Protein AF-A0A0R3Q662-F1 (afdb_monomer_lite)

Organism: NCBI:txid42155

Structure (mmCIF, N/CA/C/O backbone):
data_AF-A0A0R3Q662-F1
#
_entry.id   AF-A0A0R3Q662-F1
#
loop_
_atom_site.group_PDB
_atom_site.id
_atom_site.type_symbol
_atom_site.label_atom_id
_atom_site.label_alt_id
_atom_site.label_comp_id
_atom_site.label_asym_id
_atom_site.label_entity_id
_atom_site.label_seq_id
_atom_site.pdbx_PDB_ins_code
_atom_site.Cartn_x
_atom_site.Cartn_y
_atom_site.Cartn_z
_atom_site.occupancy
_atom_site.B_iso_or_equiv
_atom_site.auth_seq_id
_atom_site.auth_comp_id
_atom_site.auth_asym_id
_atom_site.auth_atom_id
_atom_site.pdbx_PDB_model_num
ATOM 1 N N . MET A 1 1 ? -2.253 -22.797 -38.794 1.00 44.69 1 MET A N 1
ATOM 2 C CA . MET A 1 1 ? -1.036 -22.274 -38.123 1.00 44.69 1 MET A CA 1
ATOM 3 C C . MET A 1 1 ? -1.526 -21.217 -37.167 1.00 44.69 1 MET A C 1
ATOM 5 O O . MET A 1 1 ? -1.711 -20.068 -37.561 1.00 44.69 1 MET A O 1
ATOM 9 N N . ASP A 1 2 ? -1.829 -21.629 -35.947 1.00 47.59 2 ASP A N 1
ATOM 10 C CA . ASP A 1 2 ? -2.704 -20.830 -35.101 1.00 47.59 2 ASP A CA 1
ATOM 11 C C . ASP A 1 2 ? -1.852 -19.901 -34.251 1.00 47.59 2 ASP A C 1
ATOM 13 O O . ASP A 1 2 ? -1.025 -20.330 -33.444 1.00 47.59 2 ASP A O 1
ATOM 17 N N . LYS A 1 3 ? -2.011 -18.597 -34.482 1.00 50.66 3 LYS A N 1
ATOM 18 C CA . LYS A 1 3 ? -1.339 -17.579 -33.680 1.00 50.66 3 LYS A CA 1
ATOM 19 C C . LYS A 1 3 ? -1.984 -17.589 -32.301 1.00 50.66 3 LYS A C 1
ATOM 21 O O . LYS A 1 3 ? -3.080 -17.071 -32.127 1.00 50.66 3 LYS A O 1
ATOM 26 N N . SER A 1 4 ? -1.311 -18.190 -31.324 1.00 55.97 4 SER A N 1
ATOM 27 C CA . SER A 1 4 ? -1.745 -18.116 -29.931 1.00 55.97 4 SER A CA 1
ATOM 28 C C . SER A 1 4 ? -1.656 -16.667 -29.449 1.00 55.97 4 SER A C 1
ATOM 30 O O . SER A 1 4 ? -0.566 -16.152 -29.193 1.00 55.97 4 SER A O 1
ATOM 32 N N . TYR A 1 5 ? -2.809 -16.008 -29.316 1.00 55.12 5 TYR A N 1
ATOM 33 C CA . TYR A 1 5 ? -2.955 -14.646 -28.783 1.00 55.12 5 TYR A CA 1
ATOM 34 C C . TYR A 1 5 ? -2.792 -14.593 -27.245 1.00 55.12 5 TYR A C 1
ATOM 36 O O . TYR A 1 5 ? -3.411 -13.777 -26.565 1.00 55.12 5 TYR A O 1
ATOM 44 N N . GLY A 1 6 ? -1.977 -15.490 -26.682 1.00 60.41 6 GLY A N 1
ATOM 45 C CA . GLY A 1 6 ? -1.658 -15.538 -25.259 1.00 60.41 6 GLY A CA 1
ATOM 46 C C . GLY A 1 6 ? -0.685 -14.436 -24.831 1.00 60.41 6 GLY A C 1
ATOM 47 O O . GLY A 1 6 ? 0.121 -13.943 -25.618 1.00 60.41 6 GLY A O 1
ATOM 48 N N . PHE A 1 7 ? -0.737 -14.069 -23.552 1.00 51.66 7 PHE A N 1
ATOM 49 C CA . PHE A 1 7 ? 0.153 -13.080 -22.943 1.00 51.66 7 PHE A CA 1
ATOM 50 C C . PHE A 1 7 ? 1.596 -13.620 -22.876 1.00 51.66 7 PHE A C 1
ATOM 52 O O . PHE A 1 7 ? 1.894 -14.497 -22.070 1.00 51.66 7 PHE A O 1
ATOM 59 N N . GLN A 1 8 ? 2.492 -13.121 -23.736 1.00 60.22 8 GLN A N 1
ATOM 60 C CA . GLN A 1 8 ? 3.816 -13.728 -23.977 1.00 60.22 8 GLN A CA 1
ATOM 61 C C . GLN A 1 8 ? 4.911 -13.363 -22.952 1.00 60.22 8 GLN A C 1
ATOM 63 O O . GLN A 1 8 ? 6.064 -13.759 -23.117 1.00 60.22 8 GLN A O 1
ATOM 68 N N 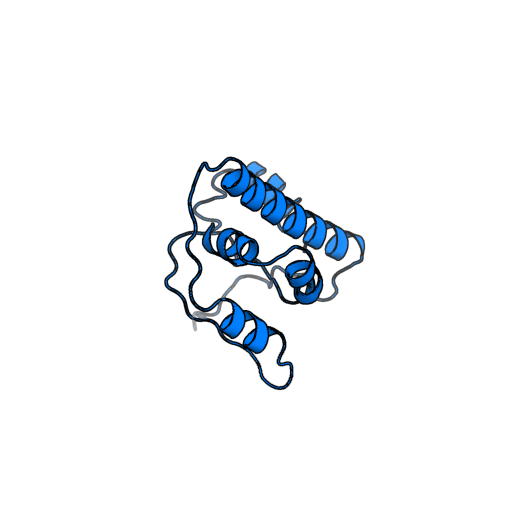. PHE A 1 9 ? 4.589 -12.616 -21.893 1.00 60.97 9 PHE A N 1
ATOM 69 C CA . PHE A 1 9 ? 5.573 -12.203 -20.891 1.00 60.97 9 PHE A CA 1
ATOM 70 C C . PHE A 1 9 ? 5.686 -13.223 -19.756 1.00 60.97 9 PHE A C 1
ATOM 72 O O . PHE A 1 9 ? 4.682 -13.655 -19.188 1.00 60.97 9 PHE A O 1
ATOM 79 N N . GLN A 1 10 ? 6.921 -13.574 -19.385 1.00 61.56 10 GLN A N 1
ATOM 80 C CA . GLN A 1 10 ? 7.170 -14.371 -18.184 1.0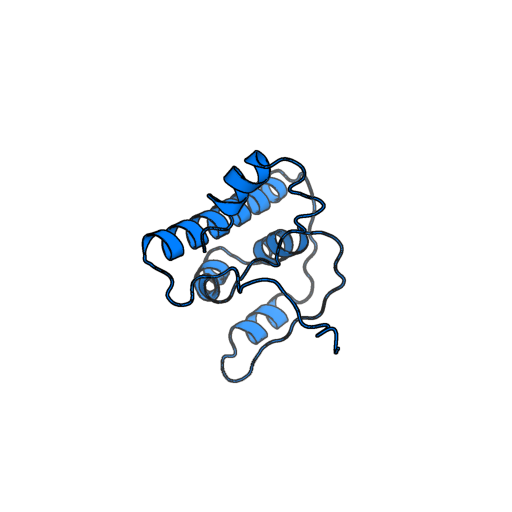0 61.56 10 GLN A CA 1
ATOM 81 C C . GLN A 1 10 ? 6.715 -13.611 -16.932 1.00 61.56 10 GLN A C 1
ATOM 83 O O . GLN A 1 10 ? 6.822 -12.387 -16.856 1.00 61.56 10 GLN A O 1
ATOM 88 N N . TRP A 1 11 ? 6.212 -14.346 -15.938 1.00 67.06 11 TRP A N 1
ATOM 89 C CA . TRP A 1 11 ? 5.753 -13.774 -14.673 1.00 67.06 11 TRP A CA 1
ATOM 90 C C . TRP A 1 11 ? 6.922 -13.079 -13.942 1.00 67.06 11 TRP A C 1
ATOM 92 O O . TRP A 1 11 ? 7.880 -13.763 -13.580 1.00 67.06 11 TRP A O 1
ATOM 102 N N . PRO A 1 12 ? 6.877 -11.749 -13.715 1.00 64.69 12 PRO A N 1
ATOM 103 C CA . PRO A 1 12 ? 8.065 -10.969 -13.348 1.00 64.69 12 PRO A CA 1
ATOM 104 C C . PRO A 1 12 ? 8.448 -11.052 -11.862 1.00 64.69 12 PRO A C 1
ATOM 106 O O . PRO A 1 12 ? 9.481 -10.517 -11.469 1.00 64.69 12 PRO A O 1
ATOM 109 N N . PHE A 1 13 ? 7.633 -11.705 -11.029 1.00 68.06 13 PHE A N 1
ATOM 110 C CA . PHE A 1 13 ? 7.907 -11.895 -9.604 1.00 68.06 13 PHE A CA 1
ATOM 111 C C . PHE A 1 13 ? 8.475 -13.307 -9.363 1.00 68.06 13 PHE A C 1
ATOM 113 O O . PHE A 1 13 ? 7.916 -14.279 -9.884 1.00 68.06 13 PHE A O 1
ATOM 120 N N . PRO A 1 14 ? 9.535 -13.486 -8.554 1.00 70.44 14 PRO A N 1
AT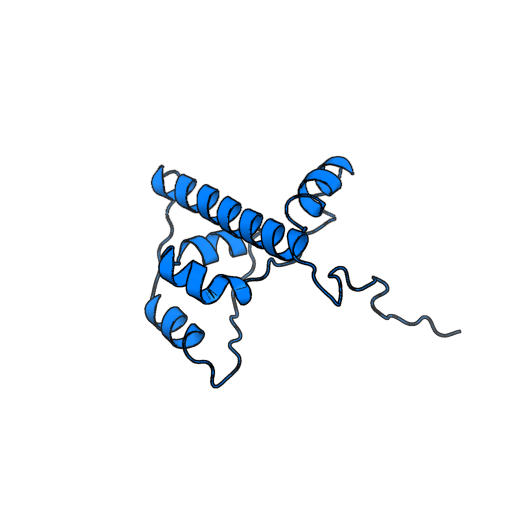OM 121 C CA . PRO A 1 14 ? 10.078 -14.804 -8.268 1.00 70.44 14 PRO A CA 1
ATOM 122 C C . PRO A 1 14 ? 9.064 -15.641 -7.486 1.00 70.44 14 PRO A C 1
ATOM 124 O O . PRO A 1 14 ? 8.485 -15.196 -6.496 1.00 70.44 14 PRO A O 1
ATOM 127 N N . LYS A 1 15 ? 8.887 -16.900 -7.903 1.00 75.88 15 LYS A N 1
ATOM 128 C CA . LYS A 1 15 ? 7.970 -17.850 -7.245 1.00 75.88 15 LYS A CA 1
ATOM 129 C C . LYS A 1 15 ? 8.320 -18.070 -5.765 1.00 75.88 15 LYS A C 1
ATOM 131 O O . LYS A 1 15 ? 7.421 -18.241 -4.951 1.00 75.88 15 LYS A O 1
ATOM 136 N N . ASN A 1 16 ? 9.614 -18.024 -5.433 1.00 80.75 16 ASN A N 1
ATOM 137 C CA . ASN A 1 16 ? 10.152 -18.187 -4.082 1.00 80.75 16 ASN A CA 1
ATOM 138 C C . ASN A 1 16 ? 10.942 -16.928 -3.660 1.00 80.75 16 ASN A C 1
ATOM 140 O O . ASN A 1 16 ? 12.154 -16.868 -3.873 1.00 80.75 16 ASN A O 1
ATOM 144 N N . PRO A 1 17 ? 10.282 -15.910 -3.076 1.00 79.94 17 PRO A N 1
ATOM 145 C CA . PRO A 1 17 ? 10.919 -14.651 -2.682 1.00 79.94 17 PRO A CA 1
ATOM 146 C C . PRO A 1 17 ? 11.917 -14.831 -1.524 1.00 79.94 17 PRO A C 1
ATOM 148 O O . PRO A 1 17 ? 11.533 -15.319 -0.454 1.00 79.94 17 PRO A O 1
ATOM 151 N N . ASN A 1 18 ? 13.174 -14.402 -1.700 1.00 86.38 18 ASN A N 1
ATOM 152 C CA . ASN A 1 18 ? 14.244 -14.540 -0.694 1.00 86.38 18 ASN A CA 1
ATOM 153 C C . ASN A 1 18 ? 14.193 -13.446 0.408 1.00 86.38 18 ASN A C 1
ATOM 155 O O . ASN A 1 18 ? 13.269 -12.634 0.450 1.00 86.38 18 ASN A O 1
ATOM 159 N N . ALA A 1 19 ? 15.145 -13.447 1.349 1.00 86.50 19 ALA A N 1
ATOM 160 C CA . ALA A 1 19 ? 15.157 -12.503 2.475 1.00 86.50 19 ALA A CA 1
ATOM 161 C C . ALA A 1 19 ? 15.541 -11.061 2.081 1.00 86.50 19 ALA A C 1
ATOM 163 O O . ALA A 1 19 ? 14.842 -10.126 2.472 1.00 86.50 19 ALA A O 1
ATOM 164 N N . LEU A 1 20 ? 16.607 -10.887 1.287 1.00 85.56 20 LEU A N 1
ATOM 165 C CA . LEU A 1 20 ? 17.065 -9.586 0.773 1.00 85.56 20 LEU A CA 1
ATOM 166 C C . LEU A 1 20 ? 15.961 -8.901 -0.041 1.00 85.56 20 LEU A C 1
ATOM 168 O O . LEU A 1 20 ? 15.697 -7.717 0.134 1.00 85.56 20 LEU A O 1
ATOM 172 N N . TYR A 1 21 ? 15.280 -9.695 -0.862 1.00 79.31 21 TYR A N 1
ATOM 173 C CA . TYR A 1 21 ? 14.126 -9.325 -1.669 1.00 79.31 21 TYR A CA 1
ATOM 174 C C . TYR A 1 21 ? 13.001 -8.718 -0.810 1.00 79.31 21 TYR A C 1
ATOM 176 O O . TYR A 1 21 ? 12.732 -7.517 -0.838 1.00 79.31 21 TYR A O 1
ATOM 184 N N . ARG A 1 22 ? 12.453 -9.516 0.120 1.00 81.75 22 ARG A N 1
ATOM 185 C CA . ARG A 1 22 ? 11.406 -9.082 1.068 1.00 81.75 22 ARG A CA 1
ATOM 186 C C . ARG A 1 22 ? 11.807 -7.870 1.918 1.00 81.75 22 ARG A C 1
ATOM 188 O O . ARG A 1 22 ? 10.918 -7.153 2.379 1.00 81.75 22 ARG A O 1
ATOM 195 N N . PHE A 1 23 ? 13.100 -7.674 2.180 1.00 85.69 23 PHE A N 1
ATOM 196 C CA . PHE A 1 23 ? 13.614 -6.486 2.859 1.00 85.69 23 PHE A CA 1
ATOM 197 C C . PHE A 1 23 ? 13.584 -5.260 1.939 1.00 85.69 23 PHE A C 1
ATOM 199 O O . PHE A 1 23 ? 12.963 -4.262 2.304 1.00 85.69 23 PHE A O 1
ATOM 206 N N . ALA A 1 24 ? 14.178 -5.353 0.746 1.00 82.75 24 ALA A N 1
ATOM 207 C CA . ALA A 1 24 ? 14.210 -4.276 -0.240 1.00 82.75 24 ALA A CA 1
ATOM 208 C C . ALA A 1 24 ? 12.791 -3.810 -0.600 1.00 82.75 24 ALA A C 1
ATOM 210 O O . ALA A 1 24 ? 12.492 -2.631 -0.446 1.00 82.75 24 ALA A O 1
ATOM 211 N N . SER A 1 25 ? 11.882 -4.740 -0.903 1.00 79.94 25 SER A N 1
ATOM 212 C CA . SER A 1 25 ? 10.469 -4.460 -1.191 1.00 79.94 25 SER A CA 1
ATOM 213 C C . SER A 1 25 ? 9.782 -3.628 -0.104 1.00 79.94 25 SER A C 1
ATOM 215 O O . SER A 1 25 ? 9.089 -2.645 -0.379 1.00 79.94 25 SER A O 1
ATOM 217 N N . LYS A 1 26 ? 10.019 -3.973 1.169 1.00 84.62 26 LYS A N 1
ATOM 218 C CA . LYS A 1 26 ? 9.501 -3.210 2.311 1.00 84.62 26 LYS A CA 1
ATOM 219 C C . LYS A 1 26 ? 10.195 -1.861 2.460 1.00 84.62 26 LYS A C 1
ATOM 221 O O . LYS A 1 26 ? 9.514 -0.885 2.761 1.00 84.62 26 LYS A O 1
ATOM 226 N N . ALA A 1 27 ? 11.507 -1.786 2.245 1.00 87.00 27 ALA A N 1
ATOM 227 C CA . ALA A 1 27 ? 12.248 -0.530 2.273 1.00 87.00 27 ALA A CA 1
ATOM 228 C C . ALA A 1 27 ? 11.724 0.445 1.205 1.00 87.00 27 ALA A C 1
ATOM 230 O O . ALA A 1 27 ? 11.476 1.607 1.523 1.00 87.00 27 ALA A O 1
ATOM 231 N N . THR A 1 28 ? 11.433 -0.032 -0.011 1.00 83.81 28 THR A N 1
ATOM 232 C CA . THR A 1 28 ? 10.788 0.761 -1.065 1.00 83.81 28 THR A CA 1
ATOM 233 C C . THR A 1 28 ? 9.403 1.252 -0.642 1.00 83.81 28 THR A C 1
ATOM 235 O O . THR A 1 28 ? 9.129 2.450 -0.727 1.00 83.81 28 THR A O 1
ATOM 238 N N . LEU A 1 29 ? 8.544 0.357 -0.137 1.00 85.31 29 LEU A N 1
ATOM 239 C CA . LEU A 1 29 ? 7.198 0.698 0.343 1.00 85.31 29 LEU A CA 1
ATOM 240 C C . LEU A 1 29 ? 7.244 1.787 1.433 1.00 85.31 29 LEU A C 1
ATOM 242 O O . LEU A 1 29 ? 6.462 2.740 1.401 1.00 85.31 29 LEU A O 1
ATOM 246 N N . ILE A 1 30 ? 8.192 1.684 2.370 1.00 89.19 30 ILE A N 1
ATOM 247 C CA . ILE A 1 30 ? 8.416 2.669 3.439 1.00 89.19 30 ILE A CA 1
ATOM 248 C C . ILE A 1 30 ? 8.966 3.987 2.877 1.00 89.19 30 ILE A C 1
ATOM 250 O O . ILE A 1 30 ? 8.508 5.051 3.295 1.00 89.19 30 ILE A O 1
ATOM 254 N N . ALA A 1 31 ? 9.905 3.949 1.928 1.00 89.25 31 ALA A N 1
ATOM 255 C CA . ALA A 1 31 ? 10.498 5.142 1.320 1.00 89.25 31 ALA A CA 1
ATOM 256 C C . ALA A 1 31 ? 9.469 5.939 0.501 1.00 89.25 31 ALA A C 1
ATOM 258 O O . ALA A 1 31 ? 9.353 7.153 0.668 1.00 89.25 31 ALA A O 1
ATOM 259 N N . VAL A 1 32 ? 8.657 5.255 -0.312 1.00 87.38 32 VAL A N 1
ATOM 260 C CA . VAL A 1 32 ? 7.566 5.865 -1.088 1.00 87.38 32 VAL A CA 1
ATOM 261 C C . VAL A 1 32 ? 6.506 6.466 -0.163 1.00 87.38 32 VAL A C 1
ATOM 263 O O . VAL A 1 32 ? 6.087 7.604 -0.381 1.00 87.38 32 VAL A O 1
A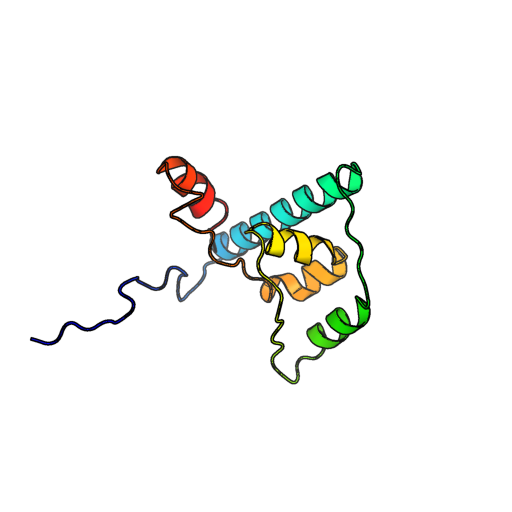TOM 266 N N . LEU A 1 33 ? 6.118 5.768 0.914 1.00 89.06 33 LEU A N 1
ATOM 267 C CA . LEU A 1 33 ? 5.192 6.331 1.899 1.00 89.06 33 LEU A CA 1
ATOM 268 C C . LEU A 1 33 ? 5.790 7.536 2.642 1.00 89.06 33 LEU A C 1
ATOM 270 O O . LEU A 1 33 ? 5.085 8.520 2.863 1.00 89.06 33 LEU A O 1
ATOM 274 N N . SER A 1 34 ? 7.076 7.482 2.999 1.00 90.81 34 SER A N 1
ATOM 275 C CA . SER A 1 34 ? 7.797 8.584 3.652 1.00 90.81 34 SER A CA 1
ATOM 276 C C . SER A 1 34 ? 7.815 9.832 2.772 1.00 90.81 34 SER A C 1
ATOM 278 O O . SER A 1 34 ? 7.400 10.899 3.219 1.00 90.81 34 SER A O 1
ATOM 280 N N . ALA A 1 35 ? 8.219 9.690 1.506 1.00 89.56 35 ALA A N 1
ATOM 281 C CA . ALA A 1 35 ? 8.254 10.785 0.540 1.00 89.56 35 ALA A CA 1
ATOM 282 C C . ALA A 1 35 ? 6.854 11.368 0.287 1.00 89.56 35 ALA A C 1
ATOM 284 O O . ALA A 1 35 ? 6.675 12.585 0.315 1.00 89.56 35 ALA A O 1
ATOM 285 N N . CYS A 1 36 ? 5.840 10.510 0.123 1.00 89.00 36 CYS A N 1
ATOM 286 C CA . CYS A 1 36 ? 4.461 10.957 -0.051 1.00 89.00 36 CYS A CA 1
ATOM 287 C C . CYS A 1 36 ? 3.967 11.735 1.181 1.00 89.00 36 CYS A C 1
ATOM 289 O O . CYS A 1 36 ? 3.478 12.855 1.042 1.00 89.00 36 CYS A O 1
ATOM 291 N N . LYS A 1 37 ? 4.149 11.200 2.397 1.00 90.31 37 LYS A N 1
ATOM 292 C CA . LYS A 1 37 ? 3.764 11.895 3.638 1.00 90.31 37 LYS A CA 1
ATOM 293 C C . LYS A 1 37 ? 4.523 13.205 3.842 1.00 90.31 37 LYS A C 1
ATOM 295 O O . LYS A 1 37 ? 3.917 14.154 4.329 1.00 90.31 37 LYS A O 1
ATOM 300 N N . LEU A 1 38 ? 5.794 13.286 3.445 1.00 91.69 38 LEU A N 1
ATOM 301 C CA . LEU A 1 38 ? 6.578 14.520 3.517 1.00 91.69 38 LEU A CA 1
ATOM 302 C C . LEU A 1 38 ? 5.979 15.622 2.630 1.00 91.69 38 LEU A C 1
ATOM 304 O O . LEU A 1 38 ? 5.778 16.729 3.116 1.00 91.69 38 LEU A O 1
ATOM 308 N N . ILE A 1 39 ? 5.601 15.317 1.383 1.00 90.00 39 ILE A N 1
ATOM 309 C CA . ILE A 1 39 ? 4.965 16.281 0.459 1.00 90.00 39 ILE A CA 1
ATOM 310 C C . ILE A 1 39 ? 3.676 16.872 1.061 1.00 90.00 39 ILE A C 1
ATOM 312 O O . ILE A 1 39 ? 3.454 18.083 0.995 1.00 90.00 39 ILE A O 1
ATOM 316 N N . PHE A 1 40 ? 2.845 16.043 1.702 1.00 88.31 40 PHE A N 1
ATOM 317 C CA . PHE A 1 40 ? 1.634 16.517 2.387 1.00 88.31 40 PHE A CA 1
ATOM 318 C C . PHE A 1 40 ? 1.932 17.235 3.713 1.00 88.31 40 PHE A C 1
ATOM 320 O O . PHE A 1 40 ? 1.252 18.204 4.036 1.00 88.31 40 PHE A O 1
ATOM 327 N N . SER A 1 41 ? 2.969 16.829 4.452 1.00 87.62 41 SER A N 1
ATOM 328 C CA . SER A 1 41 ? 3.404 17.509 5.684 1.00 87.62 41 SER A CA 1
ATOM 329 C C . SER A 1 41 ? 4.048 18.874 5.424 1.00 87.62 41 SER A C 1
ATOM 331 O O . SER A 1 41 ? 3.980 19.744 6.286 1.00 87.62 41 SER A O 1
ATOM 333 N N . LEU A 1 42 ? 4.640 19.075 4.244 1.00 91.38 42 LEU A N 1
ATOM 334 C CA . LEU A 1 42 ? 5.110 20.369 3.739 1.00 91.38 42 LEU A CA 1
ATOM 335 C C . LEU A 1 42 ? 3.971 21.204 3.118 1.00 91.38 42 LEU A C 1
ATOM 337 O O . LEU A 1 42 ? 4.224 22.256 2.538 1.00 91.38 42 LEU A O 1
ATOM 341 N N . ASN A 1 43 ? 2.718 20.739 3.223 1.00 85.50 43 ASN A N 1
ATOM 342 C CA . ASN A 1 43 ? 1.507 21.412 2.744 1.00 85.50 43 ASN A CA 1
ATOM 343 C C . ASN A 1 43 ? 1.543 21.773 1.236 1.00 85.50 43 ASN A C 1
ATOM 345 O O . ASN A 1 43 ? 0.835 22.671 0.785 1.00 85.50 43 ASN A O 1
ATOM 349 N N . MET A 1 44 ? 2.338 21.046 0.438 1.00 86.69 44 MET A N 1
ATOM 350 C CA . MET A 1 44 ? 2.475 21.256 -1.014 1.00 86.69 44 MET A CA 1
ATOM 351 C C . MET A 1 44 ? 1.230 20.819 -1.804 1.00 86.69 44 MET A C 1
ATOM 353 O O . MET A 1 44 ? 1.082 21.156 -2.975 1.00 86.69 44 MET A O 1
ATOM 357 N N . ASN A 1 45 ? 0.361 20.012 -1.191 1.00 87.12 45 ASN A N 1
ATOM 358 C CA . ASN A 1 45 ? -0.857 19.466 -1.784 1.00 87.12 45 ASN A CA 1
ATOM 359 C C . ASN A 1 45 ? -1.860 19.123 -0.657 1.00 87.12 45 ASN A C 1
ATOM 361 O O . ASN A 1 45 ? -1.481 19.052 0.513 1.00 87.12 45 ASN A O 1
ATOM 365 N N . ARG A 1 46 ? -3.138 18.897 -0.985 1.00 86.62 46 ARG A N 1
ATOM 366 C CA . ARG A 1 46 ? -4.222 18.596 -0.034 1.00 86.62 46 ARG A CA 1
ATOM 367 C C . ARG A 1 46 ? -5.014 17.363 -0.475 1.00 86.62 46 ARG A C 1
ATOM 369 O O . ARG A 1 46 ? -5.688 17.391 -1.498 1.00 86.62 46 ARG A O 1
ATOM 376 N N . ILE A 1 47 ? -5.014 16.318 0.352 1.00 88.00 47 ILE A N 1
ATOM 377 C CA . ILE A 1 47 ? -5.972 15.205 0.254 1.00 88.00 47 ILE A CA 1
ATOM 378 C C . ILE A 1 47 ? -7.173 15.499 1.165 1.00 88.00 47 ILE A C 1
ATOM 380 O O . ILE A 1 47 ? -7.002 15.960 2.292 1.00 88.00 47 ILE A O 1
ATOM 384 N N . SER A 1 48 ? -8.383 15.180 0.698 1.00 90.44 48 SER A N 1
ATOM 385 C CA . SER A 1 48 ? -9.577 15.037 1.542 1.00 90.44 48 SER A CA 1
ATOM 386 C C . SER A 1 48 ? -9.967 13.559 1.612 1.00 90.44 48 SER A C 1
ATOM 388 O O . SER A 1 48 ? -9.937 12.872 0.591 1.00 90.44 48 SER A O 1
ATOM 390 N N . VAL A 1 49 ? -10.306 13.055 2.803 1.00 91.12 49 VAL A N 1
ATOM 391 C CA . VAL A 1 49 ? -10.593 11.627 3.031 1.00 91.12 49 VAL A CA 1
ATOM 392 C C . VAL A 1 49 ? -11.980 11.464 3.633 1.00 91.12 49 VAL A C 1
ATOM 394 O O . VAL A 1 49 ? -12.211 11.799 4.792 1.00 91.12 49 VAL A O 1
ATOM 397 N N . ILE A 1 50 ? -12.904 10.906 2.857 1.00 93.38 50 ILE A N 1
ATOM 398 C CA . ILE A 1 50 ? -14.284 10.659 3.285 1.00 93.38 50 ILE A CA 1
ATOM 399 C C . ILE A 1 50 ? -14.421 9.182 3.679 1.00 93.38 50 ILE A C 1
ATOM 401 O O . ILE A 1 50 ? -13.934 8.299 2.979 1.00 93.38 50 ILE A O 1
ATOM 405 N N . ASN A 1 51 ? -15.094 8.898 4.800 1.00 93.88 51 ASN A N 1
ATOM 406 C CA . ASN A 1 51 ? -15.416 7.536 5.257 1.00 93.88 51 ASN A CA 1
ATOM 407 C C . ASN A 1 51 ? -14.215 6.573 5.452 1.00 93.88 51 ASN A C 1
ATOM 409 O O . ASN A 1 51 ? -14.407 5.358 5.358 1.00 93.88 51 ASN A O 1
ATOM 413 N N . LYS A 1 52 ? -13.008 7.067 5.794 1.00 93.00 52 LYS A N 1
ATOM 414 C CA . LYS A 1 52 ? -11.787 6.245 6.012 1.00 93.00 52 LYS A CA 1
ATOM 415 C C . LYS A 1 52 ? -12.047 4.966 6.825 1.00 93.00 52 LYS A C 1
ATOM 417 O O . LYS A 1 52 ? -11.580 3.892 6.455 1.00 93.00 52 LYS A O 1
ATOM 422 N N . ASN A 1 53 ? -12.832 5.068 7.897 1.00 93.31 53 ASN A N 1
ATOM 423 C CA . ASN A 1 53 ? -13.126 3.951 8.799 1.00 93.31 53 ASN A CA 1
ATOM 424 C C . ASN A 1 53 ? -13.785 2.760 8.077 1.00 93.31 53 ASN A C 1
ATOM 426 O O . ASN A 1 53 ? -13.488 1.618 8.410 1.00 93.31 53 ASN A O 1
ATOM 430 N N . ARG A 1 54 ? -14.604 2.995 7.036 1.00 93.56 54 ARG A N 1
ATOM 431 C CA . ARG A 1 54 ? -15.207 1.913 6.233 1.00 93.56 54 ARG A CA 1
ATOM 432 C C . ARG A 1 54 ? -14.149 1.104 5.477 1.00 93.56 54 ARG A C 1
ATOM 434 O O . ARG A 1 54 ? -14.281 -0.112 5.382 1.00 93.56 54 ARG A O 1
ATOM 441 N N . LEU A 1 55 ? -13.097 1.760 4.976 1.00 91.75 55 LEU A N 1
ATOM 442 C CA . LEU A 1 55 ? -11.962 1.094 4.328 1.00 91.75 55 LEU A CA 1
ATOM 443 C C . LEU A 1 55 ? -11.118 0.313 5.347 1.00 91.75 55 LEU A C 1
ATOM 445 O O . LEU A 1 55 ? -10.743 -0.822 5.069 1.00 91.75 55 LEU A O 1
ATOM 449 N N . LEU A 1 56 ? -10.871 0.881 6.535 1.00 91.56 56 LEU A N 1
ATOM 450 C CA . LEU A 1 56 ? -10.149 0.189 7.610 1.00 91.56 56 LEU A CA 1
ATOM 451 C C . LEU A 1 56 ? -10.869 -1.094 8.044 1.00 91.56 56 LEU A C 1
ATOM 453 O O . LEU A 1 56 ? -10.284 -2.170 7.947 1.00 91.56 56 LEU A O 1
ATOM 457 N N . SER A 1 57 ? -12.153 -1.021 8.406 1.00 92.69 57 SER A N 1
ATOM 458 C CA . SER A 1 57 ? -12.920 -2.206 8.822 1.00 92.69 57 SER A CA 1
ATOM 459 C C . SER A 1 57 ? -13.074 -3.244 7.699 1.00 92.69 57 SER A C 1
ATOM 461 O O . SER A 1 57 ? -13.149 -4.444 7.967 1.00 92.69 57 SER A O 1
ATOM 463 N N . ALA A 1 58 ? -13.083 -2.814 6.431 1.00 91.62 58 ALA A N 1
ATOM 464 C CA . ALA A 1 58 ? -13.073 -3.722 5.284 1.00 91.62 58 ALA A CA 1
ATOM 465 C C . ALA A 1 58 ? -11.723 -4.440 5.089 1.00 91.62 58 ALA A C 1
ATOM 467 O O . ALA A 1 58 ? -11.719 -5.589 4.657 1.00 91.62 58 ALA A O 1
ATOM 468 N N . LEU A 1 59 ? -10.598 -3.793 5.420 1.00 89.12 59 LEU A N 1
ATOM 469 C CA . LEU A 1 59 ? -9.255 -4.391 5.398 1.00 89.12 59 LEU A CA 1
ATOM 470 C C . LEU A 1 59 ? -9.002 -5.301 6.610 1.00 89.12 59 LEU A C 1
ATOM 472 O O . LEU A 1 59 ? -8.344 -6.337 6.489 1.00 89.12 59 LEU A O 1
ATOM 476 N N . GLU A 1 60 ? -9.498 -4.926 7.787 1.00 89.62 60 GLU A N 1
ATOM 477 C CA . GLU A 1 60 ? -9.364 -5.716 9.016 1.00 89.62 60 GLU A CA 1
ATOM 478 C C . GLU A 1 60 ? -10.115 -7.047 8.926 1.00 89.62 60 GLU A C 1
ATOM 480 O O . GLU A 1 60 ? -9.602 -8.068 9.388 1.00 89.62 60 GLU A O 1
ATOM 485 N N . ASN A 1 61 ? -11.279 -7.065 8.268 1.00 90.06 61 ASN A N 1
ATOM 486 C CA . ASN A 1 61 ? -12.036 -8.289 8.042 1.00 90.06 61 ASN A CA 1
ATOM 487 C C . ASN A 1 61 ? -11.267 -9.274 7.136 1.00 90.06 61 ASN A C 1
ATOM 489 O O . ASN A 1 61 ? -11.065 -9.032 5.948 1.00 90.06 61 ASN A O 1
ATOM 493 N N . LYS A 1 62 ? -10.867 -10.418 7.706 1.00 86.38 62 LYS A N 1
ATOM 494 C CA . LYS A 1 62 ? -10.125 -11.483 7.009 1.00 86.38 62 LYS A CA 1
ATOM 495 C C . LYS A 1 62 ? -11.009 -12.611 6.459 1.00 86.38 62 LYS A C 1
ATOM 497 O O . LYS A 1 62 ? -10.469 -13.502 5.814 1.00 86.38 62 LYS A O 1
ATOM 502 N N . SER A 1 63 ? -12.325 -12.609 6.705 1.00 93.50 63 SER A N 1
ATOM 503 C CA . SER A 1 63 ? -13.212 -13.724 6.315 1.00 93.50 63 SER A CA 1
ATOM 504 C C . SER A 1 63 ? -13.602 -13.735 4.834 1.00 93.50 63 SER A C 1
ATOM 506 O O . SER A 1 63 ? -14.171 -14.714 4.360 1.00 93.50 63 SER A O 1
ATOM 508 N N . ARG A 1 64 ? -13.300 -12.662 4.095 1.00 90.00 64 ARG A N 1
ATOM 509 C CA . ARG A 1 64 ? -13.603 -12.514 2.667 1.00 90.00 64 ARG A CA 1
ATOM 510 C C . ARG A 1 64 ? -12.507 -11.722 1.945 1.00 90.00 64 ARG A C 1
ATOM 512 O O . ARG A 1 64 ? -11.860 -10.889 2.582 1.00 90.00 64 ARG A O 1
ATOM 519 N N . PRO A 1 65 ? -12.306 -11.922 0.630 1.00 89.00 65 PRO A N 1
ATOM 520 C CA . PRO A 1 65 ? -11.474 -11.026 -0.165 1.00 89.00 65 PRO A CA 1
ATOM 521 C C . PRO A 1 65 ? -12.078 -9.614 -0.214 1.00 89.00 65 PRO A C 1
ATOM 523 O O . PRO A 1 65 ? -13.299 -9.444 -0.205 1.00 89.00 65 PRO A O 1
ATOM 526 N N . LEU A 1 66 ? -11.213 -8.604 -0.307 1.00 88.62 66 LEU A N 1
ATOM 527 C CA . LEU A 1 66 ? -11.591 -7.216 -0.563 1.00 88.62 66 LEU A CA 1
ATOM 528 C C . LEU A 1 66 ? -11.164 -6.836 -1.983 1.00 88.62 66 LEU A C 1
ATOM 530 O O . LEU A 1 66 ? -9.996 -6.982 -2.335 1.00 88.62 66 LEU A O 1
ATOM 534 N N . ILE A 1 67 ? -12.107 -6.319 -2.769 1.00 88.81 67 ILE A N 1
ATOM 535 C CA . ILE A 1 67 ? -11.852 -5.701 -4.072 1.00 88.81 67 ILE A CA 1
ATOM 536 C C . ILE A 1 67 ? -12.229 -4.225 -3.951 1.00 88.81 67 ILE A C 1
ATOM 538 O O . ILE A 1 67 ? -13.345 -3.895 -3.553 1.00 88.81 67 ILE A O 1
ATOM 542 N N . THR A 1 68 ? -11.292 -3.341 -4.280 1.00 87.62 68 THR A N 1
ATOM 543 C CA . THR A 1 68 ? -11.499 -1.890 -4.344 1.00 87.62 68 THR A CA 1
ATOM 544 C C . THR A 1 68 ? -11.567 -1.454 -5.801 1.00 87.62 68 THR A C 1
ATOM 546 O O . THR A 1 68 ? -10.688 -1.806 -6.583 1.00 87.62 68 THR A O 1
ATOM 549 N N . ILE A 1 69 ? -12.586 -0.672 -6.155 1.00 89.19 69 ILE A N 1
ATOM 550 C CA . ILE A 1 69 ? -12.758 -0.095 -7.493 1.00 89.19 69 ILE A CA 1
ATOM 551 C C . ILE A 1 69 ? -12.621 1.423 -7.368 1.00 89.19 69 ILE A C 1
ATOM 553 O O . ILE A 1 69 ? -13.261 2.037 -6.515 1.00 89.19 69 ILE A O 1
ATOM 557 N N . SER A 1 70 ? -11.787 2.021 -8.214 1.00 86.00 70 SER A N 1
ATOM 558 C CA . SER A 1 70 ? -11.529 3.461 -8.258 1.00 86.00 70 SER A CA 1
ATOM 559 C C . SER A 1 70 ? -11.190 3.899 -9.679 1.00 86.00 70 SER A C 1
ATOM 561 O O . SER A 1 70 ? -10.632 3.123 -10.455 1.00 86.00 70 SER A O 1
ATOM 563 N N . ASN A 1 71 ? -11.468 5.160 -10.008 1.00 90.00 71 ASN A N 1
ATOM 564 C CA . ASN A 1 71 ? -11.009 5.756 -11.260 1.00 90.00 71 ASN A CA 1
ATOM 565 C C . ASN A 1 71 ? -9.478 5.853 -11.244 1.00 90.00 71 ASN A C 1
ATOM 567 O O . ASN A 1 71 ? -8.926 6.489 -10.348 1.00 90.00 71 ASN A O 1
ATOM 571 N N . HIS A 1 72 ? -8.805 5.271 -12.236 1.00 84.31 72 HIS A N 1
ATOM 572 C CA . HIS A 1 72 ? -7.366 5.453 -12.408 1.00 84.31 72 HIS A CA 1
ATOM 573 C C . HIS A 1 72 ? -7.079 6.814 -13.053 1.00 84.31 72 HIS A C 1
ATOM 575 O O . HIS A 1 72 ? -7.725 7.205 -14.031 1.00 84.31 72 HIS A O 1
ATOM 581 N N . ARG A 1 73 ? -6.117 7.550 -12.496 1.00 81.19 73 ARG A N 1
ATOM 582 C CA . ARG A 1 73 ? -5.648 8.847 -13.001 1.00 81.19 73 ARG A CA 1
ATOM 583 C C . ARG A 1 73 ? -4.138 8.870 -13.206 1.00 81.19 73 ARG A C 1
ATOM 585 O O . ARG A 1 73 ? -3.683 9.597 -14.086 1.00 81.19 73 ARG A O 1
ATOM 592 N N . SER A 1 74 ? -3.367 8.120 -12.416 1.00 79.44 74 SER A N 1
ATOM 593 C CA . SER A 1 74 ? -1.902 8.125 -12.483 1.00 79.44 74 SER A CA 1
ATOM 594 C C . SER A 1 74 ? -1.260 6.956 -11.728 1.00 79.44 74 SER A C 1
ATOM 596 O O . SER A 1 74 ? -1.853 6.381 -10.824 1.00 79.44 74 SER A O 1
ATOM 598 N N . ASN A 1 75 ? 0.018 6.661 -11.976 1.00 76.00 75 ASN A N 1
ATOM 599 C CA . ASN A 1 75 ? 0.772 5.746 -11.104 1.00 76.00 75 ASN A CA 1
ATOM 600 C C . ASN A 1 75 ? 1.049 6.319 -9.692 1.00 76.00 75 ASN A C 1
ATOM 602 O O . ASN A 1 75 ? 1.564 5.598 -8.842 1.00 76.00 75 ASN A O 1
ATOM 606 N N . MET A 1 76 ? 0.687 7.581 -9.414 1.00 79.25 76 MET A N 1
ATOM 607 C CA . MET A 1 76 ? 0.713 8.147 -8.058 1.00 79.25 76 MET A CA 1
ATOM 608 C C . MET A 1 76 ? -0.494 7.718 -7.215 1.00 79.25 76 MET A C 1
ATOM 610 O O . MET A 1 76 ? -0.461 7.902 -5.999 1.00 79.25 76 MET A O 1
ATOM 614 N N . ASP A 1 77 ? -1.534 7.136 -7.823 1.00 83.19 77 ASP A N 1
ATOM 615 C CA . ASP A 1 77 ? -2.757 6.727 -7.124 1.00 83.19 77 ASP A CA 1
ATOM 616 C C . ASP A 1 77 ? -2.434 5.738 -5.974 1.00 83.19 77 ASP A C 1
ATOM 618 O O . ASP A 1 77 ? -2.951 5.897 -4.869 1.00 83.19 77 ASP A O 1
ATOM 622 N N . ASP A 1 78 ? -1.496 4.801 -6.181 1.00 82.19 78 ASP A N 1
ATOM 623 C CA . ASP A 1 78 ? -1.018 3.848 -5.161 1.00 82.19 78 ASP A CA 1
ATOM 624 C C . ASP A 1 78 ? -0.345 4.549 -3.947 1.00 82.19 78 ASP A C 1
ATOM 626 O O . ASP A 1 78 ? -0.847 4.401 -2.825 1.00 82.19 78 ASP A O 1
ATOM 630 N N . PRO A 1 79 ? 0.729 5.363 -4.109 1.00 83.38 79 PRO A N 1
ATOM 631 C CA . PRO A 1 79 ? 1.289 6.184 -3.029 1.00 83.38 79 PRO A CA 1
ATOM 632 C C . PRO A 1 79 ? 0.261 7.051 -2.290 1.00 83.38 79 PRO A C 1
ATOM 634 O O . PRO A 1 79 ? 0.316 7.164 -1.062 1.00 83.38 79 PRO A O 1
ATOM 637 N N . LEU A 1 80 ? -0.686 7.653 -3.020 1.00 86.06 80 LEU A N 1
ATOM 638 C CA . LEU A 1 80 ? -1.720 8.520 -2.451 1.00 86.06 80 LEU A CA 1
ATOM 639 C C . LEU A 1 80 ? -2.689 7.727 -1.561 1.00 86.06 80 LEU A C 1
ATOM 641 O O . LEU A 1 80 ? -2.999 8.180 -0.456 1.00 86.06 80 LEU A O 1
ATOM 645 N N . ILE A 1 81 ? -3.094 6.522 -1.980 1.00 87.12 81 ILE A N 1
ATOM 646 C CA . ILE A 1 81 ? -3.870 5.591 -1.147 1.00 87.12 81 ILE A CA 1
ATOM 647 C C . ILE A 1 81 ? -3.069 5.156 0.088 1.00 87.12 81 ILE A C 1
ATOM 649 O O . ILE A 1 81 ? -3.624 5.115 1.188 1.00 87.12 81 ILE A O 1
ATOM 653 N N . TRP A 1 82 ? -1.764 4.891 -0.029 1.00 87.19 82 TRP A N 1
ATOM 654 C CA . TRP A 1 82 ? -0.942 4.545 1.140 1.00 87.19 82 TRP A CA 1
ATOM 655 C C . TRP A 1 82 ? -0.797 5.711 2.124 1.00 87.19 82 TRP A C 1
ATOM 657 O O . TRP A 1 82 ? -0.782 5.504 3.340 1.00 87.19 82 TRP A O 1
ATOM 667 N N . CYS A 1 83 ? -0.771 6.950 1.626 1.00 88.94 83 CYS A N 1
ATOM 668 C CA . CYS A 1 83 ? -0.689 8.152 2.451 1.00 88.94 83 CYS A CA 1
ATOM 669 C C . CYS A 1 83 ? -1.881 8.310 3.416 1.00 88.94 83 CYS A C 1
ATOM 671 O O . CYS A 1 83 ? -1.701 8.891 4.491 1.00 88.94 83 CYS A O 1
ATOM 673 N N . LEU A 1 84 ? -3.052 7.743 3.088 1.00 89.56 84 LEU A N 1
ATOM 674 C CA . LEU A 1 84 ? -4.259 7.742 3.931 1.00 89.56 84 LEU A CA 1
ATOM 675 C C . LEU A 1 84 ? -4.063 7.021 5.275 1.00 89.56 84 LEU A C 1
ATOM 677 O O . LEU A 1 84 ? -4.720 7.355 6.269 1.00 89.56 84 LEU A O 1
ATOM 681 N N . PHE A 1 85 ? -3.193 6.010 5.313 1.00 90.62 85 PHE A N 1
ATOM 682 C CA . PHE A 1 85 ? -2.996 5.168 6.489 1.00 90.62 85 PHE A CA 1
ATOM 683 C C . PHE A 1 85 ? -2.079 5.835 7.519 1.00 90.62 85 PHE A C 1
ATOM 685 O O . PHE A 1 85 ? -1.136 6.554 7.174 1.00 90.62 85 PHE A O 1
ATOM 692 N N . THR A 1 86 ? -2.315 5.581 8.807 1.00 91.25 86 THR A N 1
ATOM 693 C CA . THR A 1 86 ? -1.287 5.844 9.831 1.00 91.25 86 THR A CA 1
ATOM 694 C C . THR A 1 86 ? -0.142 4.840 9.686 1.00 91.25 86 THR A C 1
ATOM 696 O O . THR A 1 86 ? -0.320 3.764 9.116 1.00 91.25 86 THR A O 1
ATOM 699 N N . TRP A 1 87 ? 1.041 5.146 10.230 1.00 91.62 87 TRP A N 1
ATOM 700 C CA . TRP A 1 87 ? 2.170 4.205 10.213 1.00 91.62 87 TRP A CA 1
ATOM 701 C C . TRP A 1 87 ? 1.802 2.835 10.808 1.00 91.62 87 TRP A C 1
ATOM 703 O O . TRP A 1 87 ? 2.159 1.804 10.243 1.00 91.62 87 TRP A O 1
ATOM 713 N N . ARG A 1 88 ? 1.008 2.809 11.890 1.00 91.31 88 ARG A N 1
ATOM 714 C CA . ARG A 1 88 ? 0.513 1.573 12.519 1.00 91.31 88 ARG A CA 1
ATOM 715 C C . ARG A 1 88 ? -0.399 0.766 11.588 1.00 91.31 88 ARG A C 1
ATOM 717 O O . ARG A 1 88 ? -0.202 -0.437 11.437 1.00 91.31 88 ARG A O 1
ATOM 724 N N . GLU A 1 89 ? -1.374 1.417 10.953 1.00 91.50 89 GLU A N 1
ATOM 725 C CA . GLU A 1 89 ? -2.266 0.777 9.972 1.00 91.50 89 GLU A CA 1
ATOM 726 C C . GLU A 1 89 ? -1.484 0.235 8.766 1.00 91.50 89 GLU A C 1
ATOM 728 O O . GLU A 1 89 ? -1.754 -0.874 8.302 1.00 91.50 89 GLU A O 1
ATOM 733 N N . PHE A 1 90 ? -0.495 0.997 8.287 1.00 90.44 90 PHE A N 1
ATOM 734 C CA . PHE A 1 90 ? 0.349 0.622 7.158 1.00 90.44 90 PHE A CA 1
ATOM 735 C C . PHE A 1 90 ? 1.206 -0.607 7.472 1.00 90.44 90 PHE A C 1
ATOM 737 O O . PHE A 1 90 ? 1.129 -1.596 6.747 1.00 90.44 90 PHE A O 1
ATOM 744 N N . PHE A 1 91 ? 1.958 -0.607 8.579 1.00 90.12 91 PHE A N 1
ATOM 745 C CA . PHE A 1 91 ? 2.790 -1.755 8.960 1.00 90.12 91 PHE A CA 1
ATOM 746 C C . PHE A 1 91 ? 1.967 -3.018 9.258 1.00 90.12 91 PHE A C 1
ATOM 748 O O . PHE A 1 91 ? 2.406 -4.114 8.916 1.00 90.12 91 PHE A O 1
ATOM 755 N N . SER A 1 92 ? 0.748 -2.875 9.791 1.00 89.62 92 SER A N 1
ATOM 756 C CA . SER A 1 92 ? -0.205 -3.987 9.960 1.00 89.62 92 SER A CA 1
ATOM 757 C C . SER A 1 92 ? -0.632 -4.627 8.623 1.00 89.62 92 SER A C 1
ATOM 759 O O . SER A 1 92 ? -0.939 -5.818 8.562 1.00 89.62 92 SER A O 1
ATOM 761 N N . ASN A 1 93 ? -0.612 -3.857 7.527 1.00 86.50 93 ASN A N 1
ATOM 762 C CA . ASN A 1 93 ? -1.067 -4.276 6.197 1.00 86.50 93 ASN A CA 1
ATOM 763 C C . ASN A 1 93 ? 0.050 -4.366 5.138 1.00 86.50 93 ASN A C 1
ATOM 765 O O . ASN A 1 93 ? -0.240 -4.671 3.983 1.00 86.50 93 ASN A O 1
ATOM 769 N N . ILE A 1 94 ? 1.323 -4.168 5.497 1.00 84.50 94 ILE A N 1
ATOM 770 C CA . ILE A 1 94 ? 2.434 -4.049 4.531 1.00 84.50 94 ILE A CA 1
ATOM 771 C C . ILE A 1 94 ? 2.651 -5.301 3.661 1.00 84.50 94 ILE A C 1
ATOM 773 O O . ILE A 1 94 ? 3.173 -5.202 2.560 1.00 84.50 94 ILE A O 1
ATOM 777 N N . SER A 1 95 ? 2.218 -6.482 4.117 1.00 81.81 95 SER A N 1
ATOM 778 C CA . SER A 1 95 ? 2.242 -7.736 3.342 1.00 81.81 95 SER A CA 1
ATOM 779 C C . SER A 1 95 ? 1.080 -7.896 2.349 1.00 81.81 95 SER A C 1
ATOM 781 O O . SER A 1 95 ? 1.068 -8.846 1.566 1.00 81.81 95 SER A O 1
ATOM 783 N N . ARG A 1 96 ? 0.085 -7.004 2.406 1.00 80.00 96 ARG A N 1
ATOM 784 C CA . ARG A 1 96 ? -1.112 -6.985 1.551 1.00 80.00 96 ARG A CA 1
ATOM 785 C C . ARG A 1 96 ? -1.001 -5.944 0.440 1.00 80.00 96 ARG A C 1
ATOM 787 O O . ARG A 1 96 ? -1.566 -6.154 -0.630 1.00 80.00 96 ARG A O 1
ATOM 794 N N . PHE A 1 97 ? -0.274 -4.852 0.680 1.00 79.31 97 PHE A N 1
ATOM 795 C CA . PHE A 1 97 ? 0.037 -3.875 -0.358 1.00 79.31 97 PHE A CA 1
ATOM 796 C C . PHE A 1 97 ? 0.982 -4.475 -1.405 1.00 79.31 97 PHE A C 1
ATOM 798 O O . PHE A 1 97 ? 1.920 -5.207 -1.092 1.00 79.31 97 PHE A O 1
ATOM 805 N N . ARG A 1 98 ? 0.703 -4.157 -2.666 1.00 69.50 98 ARG A N 1
ATOM 806 C CA . ARG A 1 98 ? 1.503 -4.470 -3.851 1.00 69.50 98 ARG A CA 1
ATOM 807 C C . ARG A 1 98 ? 1.441 -3.226 -4.730 1.00 69.50 98 ARG A C 1
ATOM 809 O O . ARG A 1 98 ? 0.379 -2.611 -4.783 1.00 69.50 98 ARG A O 1
ATOM 816 N N . TYR A 1 99 ? 2.529 -2.857 -5.399 1.00 64.75 99 TYR A N 1
ATOM 817 C CA . TYR A 1 99 ? 2.448 -1.823 -6.434 1.00 64.75 99 TYR A CA 1
ATOM 818 C C . TYR A 1 99 ? 1.639 -2.364 -7.619 1.00 64.75 99 TYR A C 1
ATOM 820 O O . TYR A 1 99 ? 1.7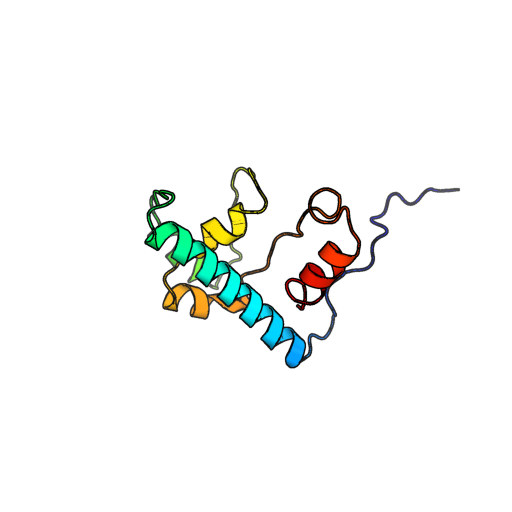98 -3.529 -8.002 1.00 64.75 99 TYR A O 1
ATOM 828 N N . THR A 1 100 ? 0.832 -1.513 -8.246 1.00 55.84 100 THR A N 1
ATOM 829 C CA . THR A 1 100 ? 0.478 -1.698 -9.655 1.00 55.84 100 THR A CA 1
ATOM 830 C C . THR A 1 100 ? 1.745 -1.617 -10.513 1.00 55.84 100 THR A C 1
ATOM 832 O O . THR A 1 100 ? 2.717 -0.940 -10.168 1.00 55.84 100 THR A O 1
ATOM 835 N N . LEU A 1 101 ? 1.784 -2.345 -11.631 1.00 53.59 101 LEU A N 1
ATOM 836 C CA . LEU A 1 101 ? 2.948 -2.314 -12.517 1.00 53.59 101 LEU A CA 1
ATOM 837 C C . LEU A 1 101 ? 3.050 -0.931 -13.177 1.00 53.59 101 LEU A C 1
ATOM 839 O O . LEU A 1 101 ? 2.198 -0.561 -13.984 1.00 53.59 101 LEU A O 1
ATOM 843 N N . ALA A 1 102 ? 4.100 -0.177 -12.847 1.00 51.94 102 ALA A N 1
ATOM 844 C CA . ALA A 1 102 ? 4.399 1.092 -13.506 1.00 51.94 102 ALA A CA 1
ATOM 845 C C . ALA A 1 102 ? 4.556 0.888 -15.024 1.00 51.94 102 ALA A C 1
ATOM 847 O O . ALA A 1 102 ? 5.239 -0.036 -15.472 1.00 51.94 102 ALA A O 1
ATOM 848 N N . ALA A 1 103 ? 3.921 1.755 -15.815 1.00 47.78 103 ALA A N 1
ATOM 849 C CA . ALA A 1 103 ? 3.838 1.609 -17.264 1.00 47.78 103 ALA A CA 1
ATOM 850 C C . ALA A 1 103 ? 5.228 1.736 -17.919 1.00 47.78 103 ALA A C 1
ATOM 852 O O . ALA A 1 103 ? 5.774 2.836 -18.055 1.00 47.78 103 ALA A O 1
ATOM 853 N N . HIS A 1 104 ? 5.809 0.602 -18.332 1.00 49.69 104 HIS A N 1
ATOM 854 C CA . HIS A 1 104 ? 7.178 0.535 -18.860 1.00 49.69 104 HIS A CA 1
ATOM 855 C C . HIS A 1 104 ? 7.397 1.443 -20.078 1.00 49.69 104 HIS A C 1
ATOM 857 O O . HIS A 1 104 ? 8.433 2.086 -20.212 1.00 49.69 104 HIS A O 1
ATOM 863 N N . ASN A 1 105 ? 6.376 1.566 -20.922 1.00 46.16 105 ASN A N 1
ATOM 864 C CA . ASN A 1 105 ? 6.340 2.435 -22.094 1.00 46.16 105 ASN A CA 1
ATOM 865 C C . ASN A 1 105 ? 6.308 3.948 -21.785 1.00 46.16 105 ASN A C 1
ATOM 867 O O . ASN A 1 105 ? 6.443 4.733 -22.717 1.00 46.16 105 ASN A O 1
ATOM 871 N N . ILE A 1 106 ? 6.117 4.364 -20.526 1.00 49.66 106 ILE A N 1
ATOM 872 C CA . ILE A 1 106 ? 6.020 5.782 -20.130 1.00 49.66 106 ILE A CA 1
ATOM 873 C C . ILE A 1 106 ? 7.170 6.172 -19.193 1.00 49.66 106 ILE A C 1
ATOM 875 O O . ILE A 1 106 ? 7.878 7.141 -19.454 1.00 49.66 106 ILE A O 1
ATOM 879 N N . CYS A 1 107 ? 7.402 5.411 -18.120 1.00 46.00 107 CYS A N 1
ATOM 880 C CA . CYS A 1 107 ? 8.427 5.753 -17.124 1.00 46.00 107 CYS A CA 1
ATOM 881 C C . CYS A 1 107 ? 9.855 5.352 -17.550 1.00 46.00 107 CYS A C 1
ATOM 883 O O . CYS A 1 107 ? 10.834 5.960 -17.105 1.00 46.00 107 CYS A O 1
ATOM 885 N N . PHE A 1 108 ? 9.986 4.334 -18.412 1.00 48.28 108 PHE A N 1
ATOM 886 C CA . PHE A 1 108 ? 11.238 3.603 -18.648 1.00 48.28 108 PHE A CA 1
ATOM 887 C C . PHE A 1 108 ? 11.741 3.696 -20.094 1.00 48.28 108 PHE A C 1
ATOM 889 O O . PHE A 1 108 ? 12.213 2.732 -20.686 1.00 48.28 108 PHE A O 1
ATOM 896 N N . THR A 1 109 ? 11.715 4.916 -20.639 1.00 48.00 109 THR A N 1
ATOM 897 C CA . THR A 1 109 ? 12.271 5.268 -21.961 1.00 48.00 109 THR A CA 1
ATOM 898 C C . THR A 1 109 ? 13.805 5.221 -22.038 1.00 48.00 109 THR A C 1
ATOM 900 O O . THR A 1 109 ? 14.365 5.310 -23.129 1.00 48.00 109 THR A O 1
ATOM 903 N N . LYS A 1 110 ? 14.506 5.069 -20.905 1.00 50.91 110 LYS A N 1
ATOM 904 C CA . LYS A 1 110 ? 15.963 4.865 -20.828 1.00 50.91 110 LYS A CA 1
ATOM 905 C C . LYS A 1 110 ? 16.279 3.695 -19.900 1.00 50.91 110 LYS A C 1
ATOM 907 O O . LYS A 1 110 ? 15.823 3.680 -18.760 1.00 50.91 110 LYS A O 1
ATOM 912 N N . ALA A 1 111 ? 17.128 2.769 -20.350 1.00 51.47 111 ALA A N 1
ATOM 913 C CA . ALA A 1 111 ? 17.432 1.523 -19.636 1.00 51.47 111 ALA A CA 1
ATOM 914 C C . ALA A 1 111 ? 17.977 1.712 -18.204 1.00 51.47 111 ALA A C 1
ATOM 916 O O . ALA A 1 111 ? 17.788 0.844 -17.358 1.00 51.47 111 ALA A O 1
ATOM 917 N N . TRP A 1 112 ? 18.613 2.847 -17.893 1.00 49.19 112 TRP A N 1
ATOM 918 C CA . TRP A 1 112 ? 19.090 3.142 -16.537 1.00 49.19 112 TRP A CA 1
ATOM 919 C C . TRP A 1 112 ? 17.983 3.638 -15.590 1.00 49.19 112 TRP A C 1
ATOM 921 O O . TRP A 1 112 ? 18.080 3.389 -14.390 1.00 49.19 112 TRP A O 1
ATOM 931 N N . HIS A 1 113 ? 16.899 4.249 -16.102 1.00 49.28 113 HIS A N 1
ATOM 932 C CA . HIS A 1 113 ? 15.678 4.434 -15.305 1.00 49.28 113 HIS A CA 1
ATOM 933 C C . HIS A 1 113 ? 15.123 3.054 -14.932 1.00 49.28 113 HIS A C 1
ATOM 935 O O . HIS A 1 113 ? 14.759 2.826 -13.780 1.00 49.28 113 HIS A O 1
ATOM 941 N N . SER A 1 114 ? 15.102 2.126 -15.902 1.00 45.56 114 SER A N 1
ATOM 942 C CA . SER A 1 114 ? 14.695 0.741 -15.671 1.00 45.56 114 SER A CA 1
ATOM 943 C C . SER A 1 114 ? 15.609 0.071 -14.650 1.00 45.56 114 SER A C 1
ATOM 945 O O . SER A 1 114 ? 15.112 -0.610 -13.770 1.00 45.56 114 SER A O 1
ATOM 947 N N . TRP A 1 115 ? 16.925 0.283 -14.696 1.00 44.38 115 TRP A N 1
ATOM 948 C CA . TRP A 1 115 ? 17.813 -0.295 -13.690 1.00 44.38 115 TRP A CA 1
ATOM 949 C C . TRP A 1 115 ? 17.553 0.282 -12.293 1.00 44.38 115 TRP A C 1
ATOM 951 O O . TRP A 1 115 ? 17.248 -0.484 -11.390 1.00 44.38 115 TRP A O 1
ATOM 961 N N . LEU A 1 116 ? 17.562 1.606 -12.098 1.00 45.69 116 LEU A N 1
ATOM 962 C CA . LEU A 1 116 ? 17.331 2.181 -10.765 1.00 45.69 116 LEU A CA 1
ATOM 963 C C . LEU A 1 116 ? 15.949 1.805 -10.210 1.00 45.69 116 LEU A C 1
ATOM 965 O O . LEU A 1 116 ? 15.827 1.448 -9.041 1.00 45.69 116 LEU A O 1
ATOM 969 N N . VAL A 1 117 ? 14.899 1.829 -11.035 1.00 44.91 117 VAL A N 1
ATOM 970 C CA . VAL A 1 117 ? 13.560 1.469 -10.564 1.00 44.91 117 VAL A CA 1
ATOM 971 C C . VAL A 1 117 ? 13.390 -0.045 -10.438 1.00 44.91 117 VAL A C 1
ATOM 973 O O . VAL A 1 117 ? 12.995 -0.500 -9.373 1.00 44.91 117 VAL A O 1
ATOM 976 N N . PHE A 1 118 ? 13.736 -0.883 -11.414 1.00 44.41 118 PHE A N 1
ATOM 977 C CA . PHE A 1 118 ? 13.560 -2.332 -11.242 1.00 44.41 118 PHE A CA 1
ATOM 978 C C . PHE A 1 118 ? 14.555 -2.970 -10.248 1.00 44.41 118 PHE A C 1
ATOM 980 O O . PHE A 1 118 ? 14.250 -4.018 -9.689 1.00 44.41 118 PHE A O 1
ATOM 987 N N . HIS A 1 119 ? 15.683 -2.317 -9.950 1.00 40.38 119 HIS A N 1
ATOM 988 C CA . HIS A 1 119 ? 16.742 -2.782 -9.037 1.00 40.38 119 HIS A CA 1
ATOM 989 C C . HIS A 1 119 ? 16.832 -1.955 -7.730 1.00 40.38 119 HIS A C 1
ATOM 991 O O . HIS A 1 119 ? 17.830 -2.004 -7.015 1.00 40.38 119 HIS A O 1
ATOM 997 N N . SER A 1 120 ? 15.804 -1.163 -7.397 1.00 34.25 120 SER A N 1
ATOM 998 C CA . SER A 1 120 ? 15.612 -0.545 -6.061 1.00 34.25 120 SER A CA 1
ATOM 999 C C . SER A 1 120 ? 14.137 -0.305 -5.684 1.00 34.25 120 SER A C 1
ATOM 1001 O O . SER A 1 120 ? 13.831 -0.013 -4.528 1.00 34.25 120 SER A O 1
ATOM 1003 N N . ILE A 1 121 ? 13.209 -0.437 -6.641 1.00 37.47 121 ILE A N 1
ATOM 1004 C CA . ILE A 1 121 ? 11.755 -0.262 -6.479 1.00 37.47 121 ILE A CA 1
ATOM 1005 C C . ILE A 1 121 ? 10.934 -1.481 -6.978 1.00 37.47 121 ILE A C 1
ATOM 1007 O O . ILE A 1 121 ? 9.851 -1.715 -6.452 1.00 37.47 121 ILE A O 1
ATOM 1011 N N . PHE A 1 122 ? 11.451 -2.317 -7.898 1.00 36.31 122 PHE A N 1
ATOM 1012 C CA . PHE A 1 122 ? 10.930 -3.675 -8.186 1.00 36.31 122 PHE A CA 1
ATOM 1013 C C . PHE A 1 122 ? 11.867 -4.804 -7.732 1.00 36.31 122 PHE A C 1
ATOM 1015 O O . PHE A 1 122 ? 11.725 -5.948 -8.174 1.00 36.31 122 PHE A O 1
ATOM 1022 N N . PHE A 1 123 ? 12.729 -4.544 -6.748 1.00 31.62 123 PHE A N 1
ATOM 1023 C CA . PHE A 1 123 ? 12.975 -5.609 -5.785 1.00 31.62 123 PHE A CA 1
ATOM 1024 C C . PHE A 1 123 ? 11.679 -5.826 -4.988 1.00 31.62 123 PHE A C 1
ATOM 1026 O O . PHE A 1 123 ? 11.478 -5.217 -3.939 1.00 31.62 123 PHE A O 1
ATOM 1033 N N . PHE A 1 124 ? 10.785 -6.657 -5.548 1.00 42.12 124 PHE A N 1
ATOM 1034 C CA . PHE A 1 124 ? 10.154 -7.707 -4.742 1.00 42.12 124 PHE A CA 1
ATOM 1035 C C . PHE A 1 124 ? 11.241 -8.962 -4.521 1.00 42.12 124 PHE A C 1
ATOM 1037 O O . PHE A 1 124 ? 11.689 -10.574 -5.328 1.00 42.12 124 PHE A O 1
#

Secondary structure (DSSP, 8-state):
--------SPPSS-SS--HHHHHHHHHHHHHHHHHHHHHHHTTSS----SSHHHHHHHHH--SS----------TTHHHHHHHTS-HHHHHHHTTT-------HHHH-SSHHHHHHHHTTTS--

Foldseek 3Di:
DDDPPDDPDDDPDDPDADDVLVVLQLVLVVVLLVVLLVCVVVVVDDDDDDPVVVVLVQQVDPPDDDDDDDDDDDLCVLSVVLNSDDPVSCVVCVVVDDRDDHDCVPQPPDVVSVCCCCVRVVSD

InterPro domains:
  IPR000872 Tafazzin [PR00979] (66-85)
  IPR000872 Tafazzin [PR00979] (98-109)
  IPR000872 Tafazzin [PTHR12497] (9-117)
  IPR002123 Phospholipid/glycerol acyltransferase [PF01553] (62-124)

Radius of gyration: 17.07 Å; chains: 1; bounding box: 34×44×51 Å

pLDDT: mean 75.34, 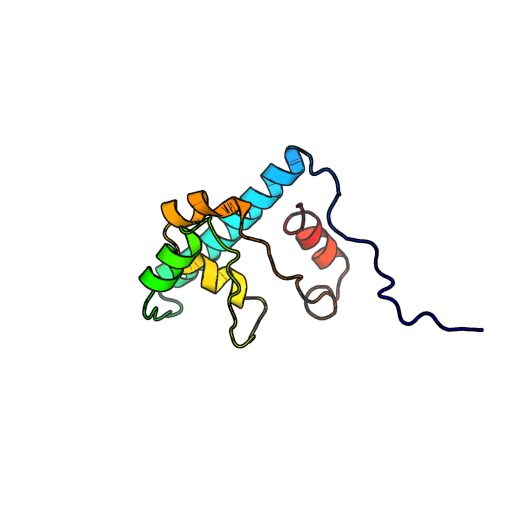std 18.17, range [31.62, 93.88]

Sequence (124 aa):
MDKSYGFQFQWPFPKNPNALYRFASKATLIAVLSACKLIFSLNMNRISVINKNRLLSALENKSRPLITISNHRSNMDDPLIWCLFTWREFFSNISRFRYTLAAHNICFTKAWHSWLVFHSIFFF